Protein AF-A0A7X9BDD6-F1 (afdb_monomer_lite)

Structure (mmCIF, N/CA/C/O backbone):
data_AF-A0A7X9BDD6-F1
#
_entry.id   AF-A0A7X9BDD6-F1
#
loop_
_atom_site.group_PDB
_atom_site.id
_atom_site.type_symbol
_atom_site.label_atom_id
_atom_site.label_alt_id
_atom_site.label_comp_id
_atom_site.label_asym_id
_atom_site.label_entity_id
_atom_site.label_seq_id
_atom_site.pdbx_PDB_ins_code
_atom_site.Cartn_x
_atom_site.Cartn_y
_atom_site.Cartn_z
_atom_site.occupancy
_atom_site.B_iso_or_equiv
_atom_site.auth_seq_id
_atom_site.auth_comp_id
_atom_site.auth_asym_id
_atom_site.auth_atom_id
_atom_site.pdbx_PDB_model_num
ATOM 1 N N . VAL A 1 1 ? -1.526 2.492 -15.739 1.00 77.88 1 VAL A N 1
ATOM 2 C CA . VAL A 1 1 ? -2.868 2.406 -15.113 1.00 77.88 1 VAL A CA 1
ATOM 3 C C . VAL A 1 1 ? -2.660 2.314 -13.604 1.00 77.88 1 VAL A C 1
ATOM 5 O O . VAL A 1 1 ? -1.658 1.711 -13.224 1.00 77.88 1 VAL A O 1
ATOM 8 N N . PRO A 1 2 ? -3.483 2.965 -12.762 1.00 83.81 2 PRO A N 1
ATOM 9 C CA . PRO A 1 2 ? -3.419 2.795 -11.309 1.00 83.81 2 PRO A CA 1
ATOM 10 C C . PRO A 1 2 ? -3.640 1.326 -10.930 1.00 83.81 2 PRO A C 1
ATOM 12 O O . PRO A 1 2 ? -4.537 0.694 -11.487 1.00 83.81 2 PRO A O 1
ATOM 15 N N . VAL A 1 3 ? -2.837 0.779 -10.020 1.00 89.31 3 VAL A N 1
ATOM 16 C CA . VAL A 1 3 ? -3.073 -0.565 -9.490 1.00 89.31 3 VAL A CA 1
ATOM 17 C C . VAL A 1 3 ? -4.317 -0.560 -8.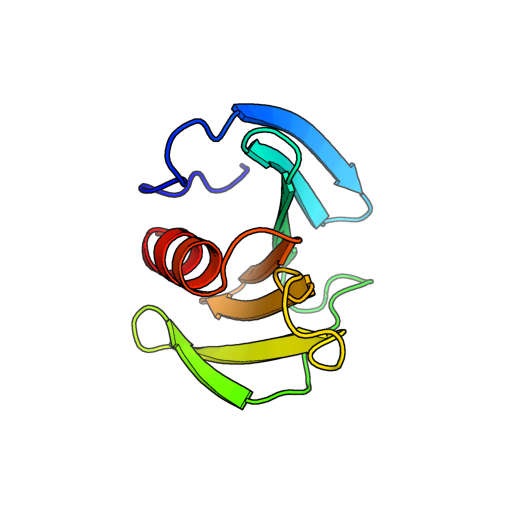612 1.00 89.31 3 VAL A C 1
ATOM 19 O O . VAL A 1 3 ? -4.531 0.378 -7.847 1.00 89.31 3 VAL A O 1
ATOM 22 N N . VAL A 1 4 ? -5.131 -1.606 -8.704 1.00 91.56 4 VAL A N 1
ATOM 23 C CA . VAL A 1 4 ? -6.313 -1.768 -7.855 1.00 91.56 4 VAL A CA 1
ATOM 24 C C . VAL A 1 4 ? -6.025 -2.901 -6.872 1.00 91.56 4 VAL A C 1
ATOM 26 O O . VAL A 1 4 ? -5.797 -4.024 -7.318 1.00 91.56 4 VAL A O 1
ATOM 29 N N . PRO A 1 5 ? -5.985 -2.637 -5.556 1.00 93.25 5 PRO A N 1
ATOM 30 C CA . PRO A 1 5 ? -5.842 -3.692 -4.557 1.00 93.25 5 PRO A CA 1
ATOM 31 C C . PRO A 1 5 ? -7.058 -4.631 -4.563 1.00 93.25 5 PRO A C 1
ATOM 33 O O . PRO A 1 5 ? -8.194 -4.159 -4.608 1.00 93.25 5 PRO A O 1
ATOM 36 N N . ASP A 1 6 ? -6.842 -5.945 -4.433 1.00 96.25 6 ASP A N 1
ATOM 37 C CA . ASP A 1 6 ? -7.942 -6.921 -4.292 1.00 96.25 6 ASP A CA 1
ATOM 38 C C . ASP A 1 6 ? -8.679 -6.791 -2.943 1.00 96.25 6 ASP A C 1
ATOM 40 O O . ASP A 1 6 ? -9.789 -7.296 -2.767 1.00 96.25 6 ASP A O 1
ATOM 44 N N . TYR A 1 7 ? -8.055 -6.132 -1.964 1.00 96.38 7 TYR A N 1
ATOM 45 C CA . TYR A 1 7 ? -8.626 -5.837 -0.659 1.00 96.38 7 TYR A CA 1
ATOM 46 C C . TYR A 1 7 ? -8.505 -4.350 -0.345 1.00 96.38 7 TYR A C 1
ATOM 48 O O . TYR A 1 7 ? -7.426 -3.765 -0.420 1.00 96.38 7 TYR A O 1
ATOM 56 N N . LEU A 1 8 ? -9.604 -3.783 0.143 1.00 96.69 8 LEU A N 1
ATOM 57 C CA . LEU A 1 8 ? -9.626 -2.499 0.829 1.00 96.69 8 LEU A CA 1
ATOM 58 C C . LEU A 1 8 ? -10.280 -2.684 2.206 1.00 96.69 8 LEU A C 1
ATOM 60 O O . LEU A 1 8 ? -11.119 -3.580 2.371 1.00 96.69 8 LEU A O 1
ATOM 64 N N . PRO A 1 9 ? -9.939 -1.847 3.204 1.00 94.25 9 PRO A N 1
ATOM 65 C CA . PRO A 1 9 ? -10.651 -1.824 4.475 1.00 94.25 9 PRO A CA 1
ATOM 66 C C . PRO A 1 9 ? -12.163 -1.691 4.268 1.00 94.25 9 PRO A C 1
ATOM 68 O O . PRO A 1 9 ? -12.630 -1.039 3.331 1.00 94.25 9 PRO A O 1
ATOM 71 N N . SER A 1 10 ? -12.949 -2.299 5.159 1.00 91.69 10 SER A N 1
ATOM 72 C CA . SER A 1 10 ? -14.406 -2.155 5.107 1.00 91.69 10 SER A CA 1
ATOM 73 C C . SER A 1 10 ? -14.787 -0.675 5.138 1.00 91.69 10 SER A C 1
ATOM 75 O O . SER A 1 10 ? -14.249 0.080 5.938 1.00 91.69 10 SER A O 1
ATOM 77 N N . GLN A 1 11 ? -15.727 -0.276 4.277 1.00 92.94 11 GLN A N 1
ATOM 78 C CA . GLN A 1 11 ? -16.170 1.115 4.097 1.00 92.94 11 GLN A CA 1
ATOM 79 C C . GLN A 1 11 ? -15.155 2.068 3.447 1.00 92.94 11 GLN A C 1
ATOM 81 O O . GLN A 1 11 ? -15.472 3.252 3.327 1.00 92.94 11 GLN A O 1
ATOM 86 N N . ALA A 1 12 ? -13.998 1.584 2.986 1.00 95.81 12 ALA A N 1
ATOM 87 C CA . ALA A 1 12 ? -13.089 2.397 2.189 1.00 95.81 12 ALA A CA 1
ATOM 88 C C . ALA A 1 12 ? -13.782 2.898 0.917 1.00 95.81 12 ALA A C 1
ATOM 90 O O . ALA A 1 12 ? -14.409 2.131 0.182 1.00 95.81 12 ALA A O 1
ATOM 91 N N . ARG A 1 13 ? -13.661 4.198 0.658 1.00 96.75 13 ARG A N 1
ATOM 92 C CA . ARG A 1 13 ? -14.181 4.851 -0.545 1.00 96.75 13 ARG A CA 1
ATOM 93 C C . ARG A 1 13 ? -13.056 5.596 -1.229 1.00 96.75 13 ARG A C 1
ATOM 95 O O . ARG A 1 13 ? -12.397 6.401 -0.579 1.00 96.75 13 ARG A O 1
ATOM 102 N N . LEU A 1 14 ? -12.868 5.339 -2.520 1.00 97.00 14 LEU A N 1
ATOM 103 C CA . LEU A 1 14 ? -11.982 6.138 -3.360 1.00 97.00 14 LEU A CA 1
ATOM 104 C C . LEU A 1 14 ? -12.570 7.550 -3.480 1.00 97.00 14 LEU A C 1
ATOM 106 O O . LEU A 1 14 ? -13.722 7.701 -3.888 1.00 97.00 14 LEU A O 1
ATOM 110 N N . ILE A 1 15 ? -11.793 8.555 -3.088 1.00 97.62 15 ILE A N 1
ATOM 111 C CA . ILE A 1 15 ? -12.174 9.968 -3.139 1.00 97.62 15 ILE A CA 1
ATOM 112 C C . ILE A 1 15 ? -11.741 10.571 -4.469 1.00 97.62 15 ILE A C 1
ATOM 114 O O . ILE A 1 15 ? -12.555 11.166 -5.172 1.00 97.62 15 ILE A O 1
ATOM 118 N N . ASP A 1 16 ? -10.479 10.371 -4.833 1.00 96.44 16 ASP A N 1
ATOM 119 C CA . ASP A 1 16 ? -9.917 10.831 -6.093 1.00 96.44 16 ASP A CA 1
ATOM 120 C C . ASP A 1 16 ? -8.697 9.994 -6.513 1.00 96.44 16 ASP A C 1
ATOM 122 O O . ASP A 1 16 ? -8.169 9.152 -5.776 1.00 96.44 16 ASP A O 1
ATOM 126 N N . VAL A 1 17 ? -8.278 10.232 -7.754 1.00 96.75 17 VAL A N 1
ATOM 127 C CA . VAL A 1 17 ? -7.009 9.761 -8.301 1.00 96.75 17 VAL A CA 1
ATOM 128 C C . VAL A 1 17 ? -6.304 10.979 -8.878 1.00 96.75 17 VAL A C 1
ATOM 130 O O . VAL A 1 17 ? -6.905 11.715 -9.662 1.00 96.75 17 VAL A O 1
ATOM 133 N N . THR A 1 18 ? -5.051 11.207 -8.493 1.00 95.25 18 THR A N 1
ATOM 134 C CA . THR A 1 18 ? -4.240 12.329 -8.985 1.00 95.25 18 THR A CA 1
ATOM 135 C C . THR A 1 18 ? -2.930 11.835 -9.594 1.00 95.25 18 THR A C 1
ATOM 137 O O . THR A 1 18 ? -2.435 10.751 -9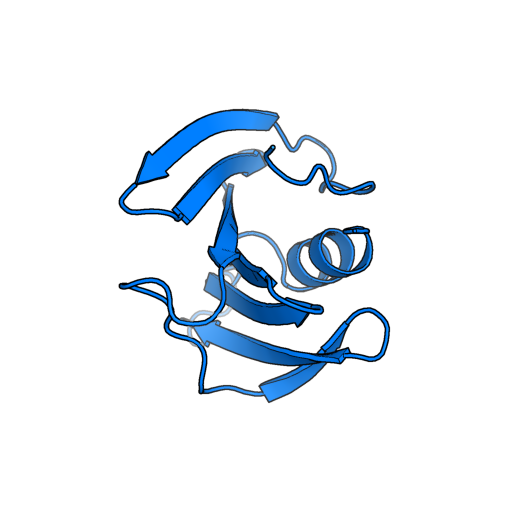.278 1.00 95.25 18 THR A O 1
ATOM 140 N N . TRP A 1 19 ? -2.377 12.627 -10.516 1.00 93.12 19 TRP A N 1
ATOM 141 C CA . TRP A 1 19 ? -1.131 12.333 -11.221 1.00 93.12 19 TRP A CA 1
ATOM 142 C C . TRP A 1 19 ? -0.178 13.505 -11.038 1.00 93.12 19 TRP A C 1
ATOM 144 O O . TRP A 1 19 ? -0.464 14.609 -11.497 1.00 93.12 19 TRP A O 1
ATOM 154 N N . GLU A 1 20 ? 0.968 13.262 -10.415 1.00 88.00 20 GLU A N 1
ATOM 155 C CA . GLU A 1 20 ? 2.004 14.275 -10.219 1.00 88.00 20 GLU A CA 1
ATOM 156 C C . GLU A 1 20 ? 3.354 13.692 -10.612 1.00 88.00 20 GLU A C 1
ATOM 158 O O . GLU A 1 20 ? 3.771 12.677 -10.068 1.00 88.00 20 GLU A O 1
ATOM 163 N N . THR A 1 21 ? 4.052 14.326 -11.557 1.00 83.50 21 THR A N 1
ATOM 164 C CA . THR A 1 21 ? 5.469 14.046 -11.870 1.00 83.50 21 THR A CA 1
ATOM 165 C C . THR A 1 21 ? 5.828 12.546 -11.948 1.00 83.50 21 THR A C 1
ATOM 167 O O . THR A 1 21 ? 6.817 12.093 -11.381 1.00 83.50 21 THR A O 1
ATOM 170 N N . GLY A 1 22 ? 5.020 11.739 -12.647 1.00 86.31 22 GLY A N 1
ATOM 171 C CA . GLY A 1 22 ? 5.273 10.295 -12.810 1.00 86.31 22 GLY A CA 1
ATOM 172 C C . GLY A 1 22 ? 4.855 9.411 -11.625 1.00 86.31 22 GLY A C 1
ATOM 173 O O . GLY A 1 22 ? 5.140 8.212 -11.630 1.00 86.31 22 GLY A O 1
ATOM 174 N N . ILE A 1 23 ? 4.157 9.982 -10.646 1.00 91.75 23 ILE A N 1
ATOM 175 C CA . ILE A 1 23 ? 3.536 9.305 -9.509 1.00 91.75 23 ILE A CA 1
ATOM 176 C C . ILE A 1 23 ? 2.017 9.356 -9.683 1.00 91.75 23 ILE A C 1
ATOM 178 O O . ILE A 1 23 ? 1.451 10.383 -10.060 1.00 91.75 23 ILE A O 1
ATOM 182 N N . VAL A 1 24 ? 1.354 8.235 -9.419 1.00 94.12 24 VAL A N 1
ATOM 183 C CA . VAL A 1 24 ? -0.106 8.159 -9.328 1.00 94.12 24 VAL A CA 1
ATOM 184 C C . VAL A 1 24 ? -0.478 8.020 -7.864 1.00 94.12 24 VAL A C 1
ATOM 186 O O . VAL A 1 24 ? 0.049 7.131 -7.197 1.00 94.12 24 VAL A O 1
ATOM 189 N N . TYR A 1 25 ? -1.410 8.841 -7.392 1.00 95.31 25 TYR A N 1
ATOM 190 C CA . TYR A 1 25 ? -1.991 8.736 -6.059 1.00 95.31 25 TYR A CA 1
ATOM 191 C C . TYR A 1 25 ? -3.454 8.328 -6.152 1.00 95.31 25 TYR A C 1
ATOM 193 O O . TYR A 1 25 ? -4.194 8.833 -6.990 1.00 95.31 25 TYR A O 1
ATOM 201 N N . GLN A 1 26 ? -3.871 7.429 -5.272 1.00 97.38 26 GLN A N 1
ATOM 202 C CA . GLN A 1 26 ? -5.263 7.067 -5.046 1.00 97.38 26 GLN A CA 1
ATOM 203 C C . GLN A 1 26 ? -5.578 7.366 -3.584 1.00 97.38 26 GLN A C 1
ATOM 205 O O . GLN A 1 26 ? -4.981 6.744 -2.700 1.00 97.38 26 GLN A O 1
ATOM 210 N N . ASN A 1 27 ? -6.475 8.316 -3.325 1.00 97.12 27 ASN A N 1
ATOM 211 C CA . ASN A 1 27 ? -6.824 8.71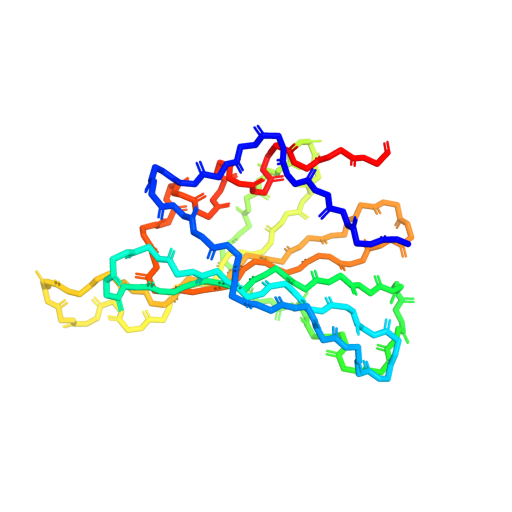5 -1.963 1.00 97.12 27 ASN A CA 1
ATOM 212 C C . ASN A 1 27 ? -8.143 8.070 -1.543 1.00 97.12 27 ASN A C 1
ATOM 214 O O . ASN A 1 27 ? -9.137 8.112 -2.268 1.00 97.12 27 ASN A O 1
ATOM 218 N N . TYR A 1 28 ? -8.152 7.482 -0.355 1.00 97.62 28 TYR A N 1
ATOM 219 C CA . TYR A 1 28 ? -9.271 6.737 0.195 1.00 97.62 28 TYR A CA 1
ATOM 220 C C . TYR A 1 28 ? -9.686 7.291 1.557 1.00 97.62 28 TYR A C 1
ATOM 222 O O . TYR A 1 28 ? -8.849 7.702 2.357 1.00 97.62 28 TYR A O 1
ATOM 230 N N . GLN A 1 29 ? -10.985 7.225 1.843 1.00 96.88 29 GLN A N 1
ATOM 231 C CA . GLN A 1 29 ? -11.570 7.569 3.140 1.00 96.88 29 GLN A CA 1
ATOM 232 C C . GLN A 1 29 ? -12.205 6.329 3.783 1.00 96.88 29 GLN A C 1
ATOM 234 O O . GLN A 1 29 ? -12.940 5.599 3.115 1.00 96.88 29 GLN A O 1
ATOM 239 N N . VAL A 1 30 ? -11.979 6.125 5.083 1.00 94.19 30 VAL A N 1
ATOM 240 C CA . VAL A 1 30 ? -12.591 5.089 5.932 1.00 94.19 30 VAL A CA 1
ATOM 241 C C . VAL A 1 30 ? -13.203 5.773 7.158 1.00 94.19 30 VAL A C 1
ATOM 243 O O . VAL A 1 30 ? -12.546 6.033 8.162 1.00 94.19 30 VAL A O 1
ATOM 246 N N . GLY A 1 31 ? -14.486 6.133 7.079 1.00 91.31 31 GLY A N 1
ATOM 247 C CA . GLY A 1 31 ? -15.124 6.924 8.134 1.00 91.31 31 GLY A CA 1
ATOM 248 C C . GLY A 1 31 ? -14.456 8.296 8.282 1.00 91.31 31 GLY A C 1
ATOM 249 O O . GLY A 1 31 ? -14.551 9.123 7.378 1.00 91.31 31 GLY A O 1
ATOM 250 N N . ARG A 1 32 ? -13.797 8.548 9.420 1.00 90.44 32 ARG A N 1
ATOM 251 C CA . ARG A 1 32 ? -13.037 9.791 9.675 1.00 90.44 32 ARG A CA 1
ATOM 252 C C . ARG A 1 32 ? -11.552 9.683 9.326 1.00 90.44 32 ARG A C 1
ATOM 254 O O . ARG A 1 32 ? -10.909 10.719 9.226 1.00 90.44 32 ARG A O 1
ATOM 261 N N . GLU A 1 33 ? -11.055 8.469 9.133 1.00 92.81 33 GLU A N 1
ATOM 262 C CA . GLU A 1 33 ? -9.663 8.179 8.792 1.00 92.81 33 GLU A CA 1
ATOM 263 C C . GLU A 1 33 ? -9.495 8.138 7.270 1.00 92.81 33 GLU A C 1
ATOM 265 O O . GLU A 1 33 ? -10.458 7.968 6.513 1.00 92.81 33 GLU A O 1
ATOM 270 N N . SER A 1 34 ? -8.262 8.258 6.810 1.00 94.94 34 SER A N 1
ATOM 271 C CA . SER A 1 34 ? -7.892 8.289 5.404 1.00 94.94 34 SER A CA 1
ATOM 272 C C . SER A 1 34 ? -6.624 7.482 5.148 1.00 94.94 34 SER A C 1
ATOM 274 O O . SER A 1 34 ? -5.807 7.222 6.030 1.00 94.94 34 SER A O 1
ATOM 276 N N . PHE A 1 35 ? -6.452 7.044 3.912 1.00 96.44 35 PHE A N 1
ATOM 277 C CA . PHE A 1 35 ? -5.175 6.505 3.476 1.00 96.44 35 PHE A CA 1
ATOM 278 C C . PHE A 1 35 ? -4.981 6.756 1.992 1.00 96.44 35 PHE A C 1
ATOM 280 O O . PHE A 1 35 ? -5.929 6.956 1.233 1.00 96.44 35 PHE A O 1
ATOM 287 N N . ARG A 1 36 ? -3.727 6.729 1.572 1.00 96.81 36 ARG A N 1
ATOM 288 C CA . ARG A 1 36 ? -3.298 6.990 0.213 1.00 96.81 36 ARG A CA 1
ATOM 289 C C . ARG A 1 36 ? -2.450 5.836 -0.273 1.00 96.81 36 ARG A C 1
ATOM 291 O O . ARG A 1 36 ? -1.578 5.357 0.445 1.00 96.81 36 ARG A O 1
ATOM 298 N N . ILE A 1 37 ? -2.695 5.418 -1.507 1.00 96.38 37 ILE A N 1
ATOM 299 C CA . ILE A 1 37 ? -1.817 4.513 -2.244 1.00 96.38 37 ILE A CA 1
ATOM 300 C C . ILE A 1 37 ? -1.103 5.351 -3.292 1.00 96.38 37 ILE A C 1
ATOM 302 O O . ILE A 1 37 ? -1.759 5.947 -4.146 1.00 96.38 37 ILE A O 1
ATOM 306 N N . SER A 1 38 ? 0.222 5.392 -3.242 1.00 95.00 38 SER A N 1
ATOM 307 C CA . SER A 1 38 ? 1.041 5.948 -4.308 1.00 95.00 38 SER A CA 1
ATOM 308 C C . SER A 1 38 ? 1.772 4.843 -5.061 1.00 95.00 38 SER A C 1
ATOM 310 O O . SER A 1 38 ? 2.159 3.819 -4.493 1.00 95.00 38 SER A O 1
ATOM 312 N N . GLN A 1 39 ? 1.938 5.053 -6.363 1.00 93.62 39 GLN A N 1
ATOM 313 C CA . GLN A 1 39 ? 2.741 4.194 -7.223 1.00 93.62 39 GLN A CA 1
ATOM 314 C C . GLN A 1 39 ? 3.578 5.038 -8.180 1.00 93.62 39 GLN A C 1
ATOM 316 O O . GLN A 1 39 ? 3.093 6.011 -8.764 1.00 93.62 39 GLN A O 1
ATOM 321 N N . SER A 1 40 ? 4.827 4.645 -8.386 1.00 92.69 40 SER A N 1
ATOM 322 C CA . SER A 1 40 ? 5.724 5.292 -9.341 1.00 92.69 40 SER A CA 1
ATOM 323 C C . SER A 1 40 ? 6.741 4.303 -9.896 1.00 92.69 40 SER A C 1
ATOM 325 O O . SER A 1 40 ? 6.922 3.206 -9.367 1.00 92.69 40 SER A O 1
ATOM 327 N N . ARG A 1 41 ? 7.409 4.675 -10.989 1.00 90.81 41 ARG A N 1
ATOM 328 C CA . ARG A 1 41 ? 8.586 3.929 -11.445 1.00 90.81 41 ARG A CA 1
ATOM 329 C C . ARG A 1 41 ? 9.732 4.127 -10.458 1.00 90.81 41 ARG A C 1
ATOM 331 O O . ARG A 1 41 ? 9.940 5.235 -9.961 1.00 90.81 41 ARG A O 1
ATOM 338 N N . VAL A 1 42 ? 10.515 3.077 -10.224 1.00 86.12 42 VAL A N 1
ATOM 339 C CA . VAL A 1 42 ? 11.759 3.187 -9.447 1.00 86.12 42 VAL A CA 1
ATOM 340 C C . VAL A 1 42 ? 12.661 4.255 -10.078 1.00 86.12 42 VAL A C 1
ATOM 342 O O . VAL A 1 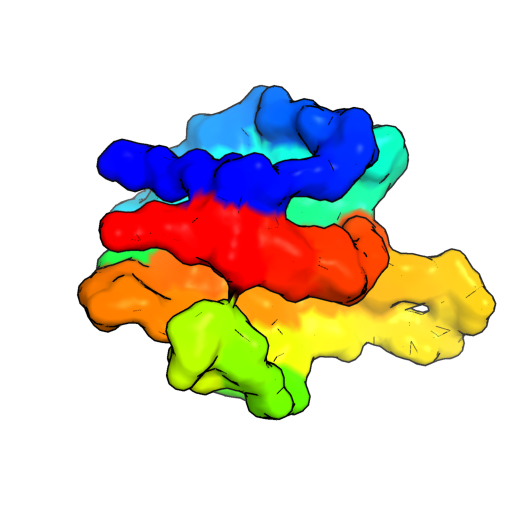42 ? 12.871 4.264 -11.289 1.00 86.12 42 VAL A O 1
ATOM 345 N N . GLY A 1 43 ? 13.175 5.176 -9.259 1.00 75.88 43 GLY A N 1
ATOM 346 C CA . GLY A 1 43 ? 14.009 6.294 -9.718 1.00 75.88 43 GLY A CA 1
ATOM 347 C C . GLY A 1 43 ? 13.240 7.528 -10.205 1.00 75.88 43 GLY A C 1
ATOM 348 O O . GLY A 1 43 ? 13.874 8.512 -10.584 1.00 75.88 43 GLY A O 1
ATOM 349 N N . ALA A 1 44 ? 11.901 7.524 -10.171 1.00 71.56 44 ALA A N 1
ATOM 350 C CA . ALA A 1 44 ? 11.118 8.740 -10.375 1.00 71.56 44 ALA A CA 1
ATOM 351 C C . ALA A 1 44 ? 11.423 9.785 -9.283 1.00 71.56 44 ALA A C 1
ATOM 353 O O . ALA A 1 44 ? 11.641 9.449 -8.115 1.00 71.56 44 ALA A O 1
ATOM 354 N N . ALA A 1 45 ? 11.430 11.067 -9.659 1.00 55.44 45 ALA A N 1
ATOM 355 C CA . ALA A 1 45 ? 11.634 12.162 -8.715 1.00 55.44 45 ALA A CA 1
ATOM 356 C C . ALA A 1 45 ? 10.544 12.135 -7.625 1.00 55.44 45 ALA A C 1
ATOM 358 O O . ALA A 1 45 ? 9.361 12.072 -7.941 1.00 55.44 45 ALA A O 1
ATOM 359 N N . GLY A 1 46 ? 10.944 12.169 -6.349 1.00 53.03 46 GLY A N 1
ATOM 360 C CA . GLY A 1 46 ? 10.023 12.093 -5.203 1.00 53.03 46 GLY A CA 1
ATOM 361 C C . GLY A 1 46 ? 9.861 10.698 -4.582 1.00 53.03 46 GLY A C 1
ATOM 362 O O . GLY A 1 46 ? 9.207 10.572 -3.553 1.00 53.03 46 GLY A O 1
ATOM 363 N N . ALA A 1 47 ? 10.490 9.662 -5.146 1.00 53.78 47 ALA A N 1
ATOM 364 C CA . ALA A 1 47 ? 10.568 8.336 -4.538 1.00 53.78 47 ALA A CA 1
ATOM 365 C C . ALA A 1 47 ? 11.477 8.344 -3.290 1.00 53.78 47 ALA A C 1
ATOM 367 O O . ALA A 1 47 ? 12.696 8.211 -3.396 1.00 53.78 47 ALA A O 1
ATOM 368 N N . SER A 1 48 ? 10.898 8.496 -2.099 1.00 55.84 48 SER A N 1
ATOM 369 C CA . SER A 1 48 ? 11.591 8.309 -0.822 1.00 55.84 48 SER A CA 1
ATOM 370 C C . SER A 1 48 ? 11.079 7.042 -0.134 1.00 55.84 48 SER A C 1
ATOM 372 O O . SER A 1 48 ? 9.880 6.801 -0.038 1.00 55.84 48 SER A O 1
ATOM 374 N N . GLY A 1 49 ? 11.996 6.194 0.327 1.00 55.66 49 GLY A N 1
ATOM 375 C CA . GLY A 1 49 ? 11.621 4.925 0.947 1.00 55.66 49 GLY A CA 1
ATOM 376 C C . GLY A 1 49 ? 12.808 4.191 1.545 1.00 55.66 49 GLY A C 1
ATOM 377 O O . GLY A 1 49 ? 13.157 3.114 1.076 1.00 55.66 49 GLY A O 1
ATOM 378 N N . GLN A 1 50 ? 13.467 4.775 2.550 1.00 57.88 50 GLN A N 1
ATOM 379 C CA . GLN A 1 50 ? 14.477 4.071 3.348 1.00 57.88 50 GLN A CA 1
ATOM 380 C C . GLN A 1 50 ? 14.394 4.504 4.821 1.00 57.88 50 GLN A C 1
ATOM 382 O O . GLN A 1 50 ? 14.862 5.576 5.188 1.00 57.88 50 GLN A O 1
ATOM 387 N N . GLY A 1 51 ? 13.780 3.664 5.662 1.00 70.19 51 GLY A N 1
ATOM 388 C CA . GLY A 1 51 ? 13.670 3.859 7.115 1.00 70.19 51 GLY A CA 1
ATOM 389 C C . GLY A 1 51 ? 12.546 3.015 7.732 1.00 70.19 51 GLY A C 1
ATOM 390 O O . GLY A 1 51 ? 11.574 2.712 7.051 1.00 70.19 51 GLY A O 1
ATOM 391 N N . GLY A 1 52 ? 12.674 2.610 9.001 1.00 82.00 52 GLY A N 1
ATOM 392 C CA . GLY A 1 52 ? 11.623 1.883 9.738 1.00 82.00 52 GLY A CA 1
ATOM 393 C C . GLY A 1 52 ? 11.841 0.373 9.922 1.00 82.00 52 GLY A C 1
ATOM 394 O O . GLY A 1 52 ? 12.895 -0.178 9.600 1.00 82.00 52 GLY A O 1
ATOM 395 N N . GLN A 1 53 ? 10.831 -0.298 10.486 1.00 90.75 53 GLN A N 1
ATOM 396 C CA . GLN A 1 53 ? 10.818 -1.744 10.707 1.00 90.75 53 GLN A CA 1
ATOM 397 C C . GLN A 1 53 ? 10.743 -2.480 9.365 1.00 90.75 53 GLN A C 1
ATOM 399 O O . GLN A 1 53 ? 9.875 -2.202 8.542 1.00 90.75 53 GLN A O 1
ATOM 404 N N . ILE A 1 54 ? 11.610 -3.471 9.163 1.00 93.50 54 ILE A N 1
ATOM 405 C CA . ILE A 1 54 ? 11.547 -4.339 7.984 1.00 93.50 54 ILE A CA 1
ATOM 406 C C . ILE A 1 54 ? 10.459 -5.399 8.187 1.00 93.50 54 ILE A C 1
ATOM 408 O O . ILE A 1 54 ? 10.474 -6.121 9.186 1.00 93.50 54 ILE A O 1
ATOM 412 N N . ILE A 1 55 ? 9.551 -5.516 7.217 1.00 94.69 55 ILE A N 1
ATOM 413 C CA . ILE A 1 55 ? 8.566 -6.601 7.103 1.00 94.69 55 ILE A CA 1
ATOM 414 C C . ILE A 1 55 ? 8.595 -7.188 5.682 1.00 94.69 55 ILE A C 1
ATOM 416 O O . ILE A 1 55 ? 9.332 -6.701 4.825 1.00 94.69 55 ILE A O 1
ATOM 420 N N . TYR A 1 56 ? 7.798 -8.227 5.422 1.00 94.19 56 TYR A N 1
ATOM 421 C CA . TYR A 1 56 ? 7.662 -8.821 4.090 1.00 94.19 56 TYR A CA 1
ATOM 422 C C . TYR A 1 56 ? 6.221 -8.718 3.594 1.00 94.19 56 TYR A C 1
ATOM 424 O O . TYR A 1 56 ? 5.298 -9.132 4.294 1.00 94.19 56 TYR A O 1
ATOM 432 N N . ILE A 1 57 ? 6.045 -8.192 2.382 1.00 93.81 57 ILE A N 1
ATOM 433 C CA . ILE A 1 57 ? 4.769 -8.113 1.663 1.00 93.81 57 ILE A CA 1
ATOM 434 C C . ILE A 1 57 ? 4.924 -8.931 0.387 1.00 93.81 57 ILE A C 1
ATOM 436 O O . ILE A 1 57 ? 5.808 -8.651 -0.418 1.00 93.81 57 ILE A O 1
ATOM 440 N N . ASN A 1 58 ? 4.109 -9.976 0.222 1.00 91.06 58 ASN A N 1
ATOM 441 C CA . ASN A 1 58 ? 4.165 -10.878 -0.938 1.00 91.06 58 ASN A CA 1
ATOM 442 C C . ASN A 1 58 ? 5.580 -11.423 -1.230 1.00 91.06 58 ASN A C 1
ATOM 444 O O . ASN A 1 58 ? 5.988 -11.560 -2.377 1.00 91.06 58 ASN A O 1
ATOM 448 N N . GLY A 1 59 ? 6.350 -11.715 -0.175 1.00 91.50 59 GLY A N 1
ATOM 449 C CA . GLY A 1 59 ? 7.729 -12.209 -0.280 1.00 91.50 59 GLY A CA 1
ATOM 450 C C . GLY A 1 59 ? 8.785 -11.130 -0.541 1.00 91.50 59 GLY A C 1
ATOM 451 O O . GLY A 1 59 ? 9.974 -11.439 -0.513 1.00 91.50 59 GLY A O 1
ATOM 452 N N . VAL A 1 60 ? 8.388 -9.867 -0.723 1.00 92.31 60 VAL A N 1
ATOM 453 C CA . VAL A 1 60 ? 9.304 -8.750 -0.963 1.00 92.31 60 VAL A CA 1
ATOM 454 C C . VAL A 1 60 ? 9.517 -7.927 0.300 1.00 92.31 60 VAL A C 1
ATOM 456 O O . VAL A 1 60 ? 8.610 -7.732 1.111 1.00 92.31 60 VAL A O 1
ATOM 459 N N . LYS A 1 61 ? 10.750 -7.450 0.479 1.00 93.12 61 LYS A N 1
ATOM 460 C CA . LYS A 1 61 ? 11.138 -6.599 1.601 1.00 93.12 61 LYS A CA 1
ATOM 461 C C . LYS A 1 61 ? 10.385 -5.267 1.542 1.00 93.12 61 LYS A C 1
ATOM 463 O O . LYS A 1 61 ? 10.465 -4.552 0.547 1.00 93.12 61 LYS A O 1
ATOM 468 N N . ALA A 1 62 ? 9.727 -4.923 2.641 1.00 93.75 62 ALA A N 1
ATOM 469 C CA . ALA A 1 62 ? 9.005 -3.674 2.819 1.00 93.75 62 ALA A CA 1
ATOM 470 C C . ALA A 1 62 ? 9.480 -2.940 4.079 1.00 93.75 62 ALA A C 1
ATOM 472 O O . ALA A 1 62 ? 9.934 -3.557 5.048 1.00 93.75 62 ALA A O 1
ATOM 473 N N . TYR A 1 63 ? 9.359 -1.619 4.059 1.00 93.75 63 TYR A N 1
ATOM 474 C CA . TYR A 1 63 ? 9.757 -0.719 5.133 1.00 93.75 63 TYR A CA 1
ATOM 475 C C . TYR A 1 63 ? 8.509 -0.107 5.765 1.00 93.75 63 TYR A C 1
ATOM 477 O O . TYR A 1 63 ? 7.732 0.559 5.083 1.00 93.75 63 TYR A O 1
ATOM 485 N N . LEU A 1 64 ? 8.312 -0.368 7.056 1.00 92.75 64 LEU A N 1
ATOM 486 C CA . LEU A 1 64 ? 7.170 0.087 7.840 1.00 92.75 64 LEU A CA 1
ATOM 487 C C . LEU A 1 64 ? 7.610 1.156 8.844 1.00 92.75 64 LEU A C 1
ATOM 489 O O . LEU A 1 64 ? 8.406 0.886 9.746 1.00 92.75 64 LEU A O 1
ATOM 493 N N . VAL A 1 65 ? 7.038 2.347 8.729 1.00 91.50 65 VAL A N 1
ATOM 494 C CA . VAL A 1 65 ? 7.195 3.454 9.675 1.00 91.50 65 VAL A CA 1
ATOM 495 C C . VAL A 1 65 ? 5.850 3.706 10.345 1.00 91.50 65 VAL A C 1
ATOM 497 O O . VAL A 1 65 ? 4.809 3.653 9.696 1.00 91.50 65 VAL A O 1
ATOM 500 N N . ILE A 1 66 ? 5.868 3.942 11.655 1.00 88.69 66 ILE A N 1
ATOM 501 C CA . ILE A 1 66 ? 4.679 4.318 12.420 1.00 88.69 66 ILE A CA 1
ATOM 502 C C . ILE A 1 66 ? 5.038 5.563 13.222 1.00 88.69 66 ILE A C 1
ATOM 504 O O . ILE A 1 66 ? 5.889 5.508 14.110 1.00 88.69 66 ILE A O 1
ATOM 508 N N . GLU A 1 67 ? 4.389 6.672 12.905 1.00 85.44 67 GLU A N 1
ATOM 509 C CA . GLU A 1 67 ? 4.555 7.950 13.586 1.00 85.44 67 GLU A CA 1
ATOM 510 C C . GLU A 1 67 ? 3.507 8.112 14.702 1.00 85.44 67 GLU A C 1
ATOM 512 O O . GLU A 1 67 ? 2.456 7.468 14.700 1.00 85.44 67 GLU A O 1
ATOM 517 N N . ASN A 1 68 ? 3.789 8.987 15.673 1.00 69.56 68 ASN A N 1
ATOM 518 C CA . ASN A 1 68 ? 2.862 9.386 16.745 1.00 69.56 68 ASN A CA 1
ATOM 519 C C . ASN A 1 68 ? 2.393 8.278 17.715 1.00 69.56 68 ASN A C 1
ATOM 521 O O . ASN A 1 68 ? 1.319 8.387 18.300 1.00 69.56 68 ASN A O 1
ATOM 525 N N . GLN A 1 69 ? 3.220 7.265 18.009 1.00 60.50 69 GLN A N 1
ATOM 526 C CA . GLN A 1 69 ? 2.903 6.217 19.008 1.00 60.50 69 GLN A CA 1
ATOM 527 C C . GLN A 1 69 ? 2.794 6.707 20.479 1.00 60.50 69 GLN A C 1
ATOM 529 O O . GLN A 1 69 ? 2.689 5.896 21.395 1.00 60.50 69 GLN A O 1
ATOM 534 N N . GLY A 1 70 ? 2.846 8.018 20.738 1.00 47.53 70 GLY A N 1
ATOM 535 C CA . GLY A 1 70 ? 2.977 8.597 22.082 1.00 47.53 70 GLY A CA 1
ATOM 536 C C . GLY A 1 70 ? 1.673 8.882 22.836 1.00 47.53 70 GLY A C 1
ATOM 537 O O . GLY A 1 70 ? 1.733 9.196 24.022 1.00 47.53 70 GLY A O 1
ATOM 538 N N . VAL A 1 71 ? 0.501 8.787 22.198 1.00 47.84 71 VAL A N 1
ATOM 539 C CA . VAL A 1 71 ? -0.788 9.092 22.843 1.00 47.84 71 VAL A CA 1
ATOM 540 C C . VAL A 1 71 ? -1.676 7.857 22.777 1.00 47.84 71 VAL A C 1
ATOM 542 O O . VAL A 1 71 ? -2.001 7.381 21.695 1.00 47.84 71 VAL A O 1
ATOM 545 N N . ALA A 1 72 ? -2.050 7.332 23.945 1.00 46.25 72 ALA A N 1
ATOM 546 C CA . ALA A 1 72 ? -2.601 5.992 24.180 1.00 46.25 72 ALA A CA 1
ATOM 547 C C . ALA A 1 72 ? -3.968 5.661 23.528 1.00 46.25 72 ALA A C 1
ATOM 549 O O . ALA A 1 72 ? -4.661 4.765 24.000 1.00 46.25 72 ALA A O 1
ATOM 550 N N . GLN A 1 73 ? -4.387 6.360 22.472 1.00 48.50 73 GLN A N 1
ATOM 551 C CA . GLN A 1 73 ? -5.696 6.180 21.837 1.00 48.50 73 GLN A CA 1
ATOM 552 C C . GLN A 1 73 ? -5.775 6.591 20.357 1.00 48.50 73 GLN A C 1
ATOM 554 O O . GLN A 1 73 ? -6.860 6.511 19.787 1.00 48.50 73 GLN A O 1
ATOM 559 N N . GLN A 1 74 ? -4.680 7.020 19.721 1.00 54.84 74 GLN A N 1
ATOM 560 C CA . GLN A 1 74 ? -4.692 7.359 18.293 1.00 54.84 74 GLN A CA 1
ATOM 561 C C . GLN A 1 74 ? -4.045 6.249 17.466 1.00 54.84 74 GLN A C 1
ATOM 563 O O . GLN A 1 74 ? -2.955 5.773 17.791 1.00 54.84 74 GLN A O 1
ATOM 568 N N . SER A 1 75 ? -4.724 5.845 16.391 1.00 62.78 75 SER A N 1
ATOM 569 C CA . SER A 1 75 ? -4.132 5.109 15.277 1.00 62.78 75 SER A CA 1
ATOM 570 C C . SER A 1 75 ? -2.897 5.900 14.825 1.00 62.78 75 SER A C 1
ATOM 572 O O . SER A 1 75 ? -3.023 7.029 14.356 1.00 62.78 75 SER A O 1
ATOM 574 N N . GLY A 1 76 ? -1.689 5.379 15.053 1.00 76.50 76 GLY A N 1
ATOM 575 C CA . GLY A 1 76 ? -0.473 6.049 14.588 1.00 76.50 76 GLY A CA 1
ATOM 576 C C . GLY A 1 76 ? -0.482 6.165 13.062 1.00 76.50 76 GLY A C 1
ATOM 577 O O . GLY A 1 76 ? -0.922 5.232 12.383 1.00 76.50 76 GLY A O 1
ATOM 578 N N . TYR A 1 77 ? 0.015 7.282 12.522 1.00 89.12 77 TYR A N 1
ATOM 579 C CA . TYR A 1 77 ? 0.135 7.449 11.072 1.00 89.12 77 TYR A CA 1
ATOM 580 C C . TYR A 1 77 ? 1.147 6.424 10.558 1.00 89.12 77 TYR A C 1
ATOM 582 O O . TYR A 1 77 ? 2.305 6.403 10.979 1.00 89.12 77 TYR A O 1
ATOM 590 N N . THR A 1 78 ? 0.679 5.507 9.721 1.00 92.50 78 THR A N 1
ATOM 591 C CA . THR A 1 78 ? 1.458 4.364 9.254 1.00 92.50 78 THR A CA 1
ATOM 592 C C . THR A 1 78 ? 1.860 4.599 7.815 1.00 92.50 78 THR A C 1
ATOM 594 O O . THR A 1 78 ? 0.994 4.853 6.990 1.00 92.50 78 THR A O 1
ATOM 597 N N . THR A 1 79 ? 3.140 4.424 7.504 1.00 94.44 79 THR A N 1
ATOM 598 C CA . THR A 1 79 ? 3.674 4.438 6.139 1.00 94.44 79 THR A CA 1
ATOM 599 C C . THR A 1 79 ? 4.331 3.094 5.853 1.00 94.44 79 THR A C 1
ATOM 601 O O . THR A 1 79 ? 5.200 2.640 6.596 1.00 94.44 79 THR A O 1
ATOM 604 N N . LEU A 1 80 ? 3.923 2.447 4.767 1.00 95.00 80 LEU A N 1
ATOM 605 C CA . LEU A 1 80 ? 4.469 1.187 4.281 1.00 95.00 80 LEU A CA 1
ATOM 606 C C . LEU A 1 80 ? 4.963 1.374 2.850 1.00 95.00 80 LEU A C 1
ATOM 608 O O . LEU A 1 80 ? 4.164 1.658 1.964 1.00 95.00 80 LEU A O 1
ATOM 612 N N . CYS A 1 81 ? 6.258 1.173 2.623 1.00 94.81 81 CYS A N 1
ATOM 613 C CA . CYS A 1 81 ? 6.878 1.317 1.309 1.00 94.81 81 CYS A CA 1
ATOM 614 C C . CYS A 1 81 ? 7.557 0.017 0.870 1.00 94.81 81 CYS A C 1
ATOM 616 O O . CYS A 1 81 ? 8.271 -0.613 1.656 1.00 94.81 81 CYS A O 1
ATOM 618 N N . TRP A 1 82 ? 7.352 -0.391 -0.380 1.00 93.50 82 TRP A N 1
ATOM 619 C CA . TRP A 1 82 ? 8.041 -1.537 -0.968 1.00 93.50 82 TRP A CA 1
ATOM 620 C C . TRP A 1 82 ? 8.195 -1.373 -2.475 1.00 93.50 82 TRP A C 1
ATOM 622 O O . TRP A 1 82 ? 7.421 -0.684 -3.137 1.00 93.50 82 TRP A O 1
ATOM 632 N N . GLN A 1 83 ? 9.209 -2.036 -3.015 1.00 91.88 83 GLN A N 1
ATOM 633 C CA . GLN A 1 83 ? 9.406 -2.151 -4.451 1.00 91.88 83 GLN A CA 1
ATOM 634 C C . GLN A 1 83 ? 8.879 -3.507 -4.913 1.00 91.88 83 GLN A C 1
ATOM 636 O O . GLN A 1 83 ? 9.132 -4.510 -4.254 1.00 91.88 83 GLN A O 1
ATOM 641 N N . LEU A 1 84 ? 8.177 -3.552 -6.039 1.00 89.69 84 LEU A N 1
ATOM 642 C CA . LEU A 1 84 ? 7.804 -4.785 -6.725 1.00 89.69 84 LEU A CA 1
ATOM 643 C C . LEU A 1 84 ? 8.123 -4.599 -8.212 1.00 89.69 84 LEU A C 1
ATOM 645 O O . LEU A 1 84 ? 7.577 -3.710 -8.865 1.00 89.69 84 LEU A O 1
ATOM 649 N N . ASP A 1 85 ? 9.072 -5.390 -8.711 1.00 88.56 85 ASP A N 1
ATOM 650 C CA . ASP A 1 85 ? 9.691 -5.226 -10.029 1.00 88.56 85 ASP A CA 1
ATOM 651 C C . ASP A 1 85 ? 10.219 -3.793 -10.260 1.00 88.56 85 ASP A C 1
ATOM 653 O O . ASP A 1 85 ? 11.088 -3.307 -9.529 1.00 88.56 85 ASP A O 1
ATOM 657 N N . GLU A 1 86 ? 9.703 -3.110 -11.281 1.00 90.62 86 GLU A N 1
ATOM 658 C CA . GLU A 1 86 ? 10.048 -1.739 -11.682 1.00 90.62 86 GLU A CA 1
ATOM 659 C C . GLU A 1 86 ? 9.168 -0.661 -11.019 1.00 90.62 86 GLU A C 1
ATOM 661 O O . GLU A 1 86 ? 9.273 0.527 -11.349 1.00 90.62 86 GLU A O 1
ATOM 666 N N . TRP A 1 87 ? 8.304 -1.055 -10.081 1.00 91.50 87 TRP A N 1
ATOM 667 C CA . TRP A 1 87 ? 7.381 -0.165 -9.385 1.00 91.50 87 TRP A CA 1
ATOM 668 C C . TRP A 1 87 ? 7.763 0.020 -7.920 1.00 91.50 87 TRP A C 1
ATOM 670 O O . TRP A 1 87 ? 8.077 -0.935 -7.212 1.00 91.50 87 TRP A O 1
ATOM 680 N N . LEU A 1 88 ? 7.684 1.262 -7.456 1.00 92.38 88 LEU A N 1
ATOM 681 C CA . LEU A 1 88 ? 7.711 1.618 -6.047 1.00 92.38 88 LEU A CA 1
ATOM 682 C C . LEU A 1 88 ? 6.283 1.912 -5.594 1.00 92.38 88 LEU A C 1
ATOM 684 O O . LEU A 1 88 ? 5.598 2.732 -6.210 1.00 92.38 88 LEU A O 1
ATOM 688 N N . PHE A 1 89 ? 5.858 1.265 -4.515 1.00 94.44 89 PHE A N 1
ATOM 689 C CA . PHE A 1 89 ? 4.573 1.500 -3.874 1.00 94.44 89 PHE A CA 1
ATOM 690 C C . PHE A 1 89 ? 4.775 2.085 -2.491 1.00 94.44 89 PHE A C 1
ATOM 692 O O . PHE A 1 89 ? 5.655 1.652 -1.742 1.00 94.44 89 PHE A O 1
ATOM 699 N N . THR A 1 90 ? 3.887 3.004 -2.134 1.00 94.81 90 THR A N 1
ATOM 700 C CA . THR A 1 90 ? 3.721 3.447 -0.756 1.00 94.81 90 THR A CA 1
ATOM 701 C C . THR A 1 90 ? 2.242 3.429 -0.410 1.00 94.81 90 THR A C 1
ATOM 703 O O . THR A 1 90 ? 1.418 3.945 -1.161 1.00 94.81 90 THR A O 1
ATOM 706 N N . ILE A 1 91 ? 1.895 2.837 0.730 1.00 96.00 91 ILE A N 1
ATOM 707 C CA . ILE A 1 91 ? 0.590 3.032 1.356 1.00 96.00 91 ILE A CA 1
ATOM 708 C C . ILE A 1 91 ? 0.815 3.757 2.667 1.00 96.00 91 ILE A C 1
ATOM 710 O O . ILE A 1 91 ? 1.598 3.304 3.500 1.00 96.00 91 ILE A O 1
ATOM 714 N N . GLU A 1 92 ? 0.119 4.865 2.853 1.00 95.00 92 GLU A N 1
ATOM 715 C CA . GLU A 1 92 ? 0.222 5.659 4.067 1.00 95.00 92 GLU A CA 1
ATOM 716 C C . GLU A 1 92 ? -1.129 6.185 4.528 1.00 95.00 92 GLU A C 1
ATOM 718 O O . GLU A 1 92 ? -2.015 6.405 3.707 1.00 95.00 92 GLU A O 1
ATOM 723 N N . GLY A 1 93 ? -1.305 6.373 5.830 1.00 94.44 93 GLY A N 1
ATOM 724 C CA . GLY A 1 93 ? -2.551 6.901 6.370 1.00 94.44 93 GLY A CA 1
ATOM 725 C C . GLY A 1 93 ? -2.702 6.696 7.866 1.00 94.44 93 GLY A C 1
ATOM 726 O O . GLY A 1 93 ? -1.849 6.110 8.532 1.00 94.44 93 GLY A O 1
ATOM 727 N N . ASP A 1 94 ? -3.830 7.164 8.380 1.00 92.94 94 ASP A N 1
ATOM 728 C CA . ASP A 1 94 ? -4.226 7.100 9.786 1.00 92.94 94 ASP A CA 1
ATOM 729 C C . ASP A 1 94 ? -5.198 5.946 10.086 1.00 92.94 94 ASP A C 1
ATOM 731 O O . ASP A 1 94 ? -5.775 5.879 11.166 1.00 92.94 94 ASP A O 1
ATOM 735 N N . ILE A 1 95 ? -5.347 4.993 9.162 1.00 92.44 95 ILE A N 1
ATOM 736 C CA . ILE A 1 95 ? -6.057 3.732 9.421 1.00 92.44 95 ILE A CA 1
ATOM 737 C C . ILE A 1 95 ? -5.170 2.743 10.208 1.00 92.44 95 ILE A C 1
ATOM 739 O O . ILE A 1 95 ? -3.939 2.843 10.181 1.00 92.44 95 ILE A O 1
ATOM 743 N N . PRO A 1 96 ? -5.746 1.708 10.852 1.00 91.44 96 PRO A N 1
ATOM 744 C CA . PRO A 1 96 ? -4.965 0.691 11.550 1.00 91.44 96 PRO A CA 1
ATOM 745 C C . PRO A 1 96 ? -3.893 0.034 10.669 1.00 91.44 96 PRO A C 1
ATOM 747 O O . PRO A 1 96 ? -4.157 -0.3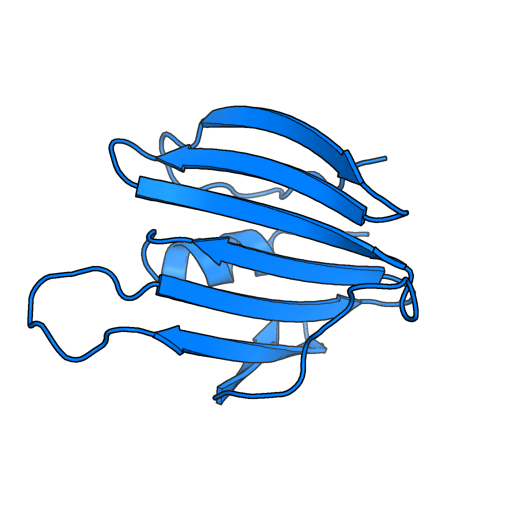58 9.529 1.00 91.44 96 PRO A O 1
ATOM 750 N N . ARG A 1 97 ? -2.704 -0.193 11.248 1.00 92.25 97 ARG A N 1
ATOM 751 C CA . ARG A 1 97 ? -1.554 -0.873 10.615 1.00 92.25 97 ARG A CA 1
ATOM 752 C C . ARG A 1 97 ? -1.953 -2.134 9.841 1.00 92.25 97 ARG A C 1
ATOM 754 O O . ARG A 1 97 ? -1.452 -2.380 8.747 1.00 92.25 97 ARG A O 1
ATOM 761 N N . GLU A 1 98 ? -2.826 -2.959 10.413 1.00 93.31 98 GLU A N 1
ATOM 762 C CA . GLU A 1 98 ? -3.282 -4.204 9.785 1.00 93.31 98 GLU A CA 1
ATOM 763 C C . GLU A 1 98 ? -4.052 -3.952 8.483 1.00 93.31 98 GLU A C 1
ATOM 765 O O . GLU A 1 98 ? -3.884 -4.695 7.516 1.00 93.31 98 GLU A O 1
ATOM 770 N N . GLY A 1 99 ? -4.840 -2.874 8.424 1.00 94.81 99 GLY A N 1
ATOM 771 C CA . GLY A 1 99 ? -5.526 -2.431 7.212 1.00 94.81 99 GLY A CA 1
ATOM 772 C C . GLY A 1 99 ? -4.544 -2.065 6.101 1.00 94.81 99 GLY A C 1
ATOM 773 O O . GLY A 1 99 ? -4.716 -2.515 4.967 1.00 94.81 99 GLY A O 1
ATOM 774 N N . ILE A 1 100 ? -3.477 -1.333 6.439 1.00 95.88 100 ILE A N 1
ATOM 775 C CA . ILE A 1 100 ? -2.397 -0.969 5.506 1.00 95.88 100 ILE A CA 1
ATOM 776 C C . ILE A 1 100 ? -1.699 -2.224 4.965 1.00 95.88 100 ILE A C 1
ATOM 778 O O . ILE A 1 100 ? -1.607 -2.408 3.752 1.00 95.88 100 ILE A O 1
ATOM 782 N N . ILE A 1 101 ? -1.259 -3.126 5.851 1.00 95.88 101 ILE A N 1
ATOM 783 C CA . ILE A 1 101 ? -0.535 -4.351 5.469 1.00 95.88 101 ILE A CA 1
ATOM 784 C C . ILE A 1 101 ? -1.403 -5.255 4.589 1.00 95.88 101 ILE A C 1
ATOM 786 O O . ILE A 1 101 ? -0.924 -5.790 3.586 1.00 95.88 101 ILE A O 1
ATOM 790 N N . ARG A 1 102 ? -2.683 -5.427 4.934 1.00 97.12 102 ARG A N 1
ATOM 791 C CA . ARG A 1 102 ? -3.595 -6.284 4.169 1.00 97.12 102 ARG A CA 1
ATOM 792 C C . ARG A 1 102 ? -3.926 -5.694 2.798 1.00 97.12 102 ARG A C 1
ATOM 794 O O . ARG A 1 102 ? -3.980 -6.445 1.829 1.00 97.12 102 ARG A O 1
ATOM 801 N N . THR A 1 103 ? -4.067 -4.370 2.704 1.00 97.12 103 THR A N 1
ATOM 802 C CA . THR A 1 103 ? -4.218 -3.661 1.420 1.00 97.12 103 THR A CA 1
ATOM 803 C C . THR A 1 103 ? -2.979 -3.869 0.553 1.00 97.12 103 THR A C 1
ATOM 805 O O . THR A 1 103 ? -3.104 -4.339 -0.575 1.00 97.12 103 THR A O 1
ATOM 808 N N . ALA A 1 104 ? -1.781 -3.644 1.101 1.00 96.44 104 ALA A N 1
ATOM 809 C CA . ALA A 1 104 ? -0.516 -3.853 0.395 1.00 96.44 104 ALA A CA 1
ATOM 810 C C . ALA A 1 104 ? -0.345 -5.295 -0.106 1.00 96.44 104 ALA A C 1
ATOM 812 O O . ALA A 1 104 ? 0.018 -5.522 -1.255 1.00 96.44 104 ALA A O 1
ATOM 813 N N . SER A 1 105 ? -0.676 -6.279 0.733 1.00 96.38 105 SER A N 1
ATOM 814 C CA . SER A 1 105 ? -0.547 -7.705 0.3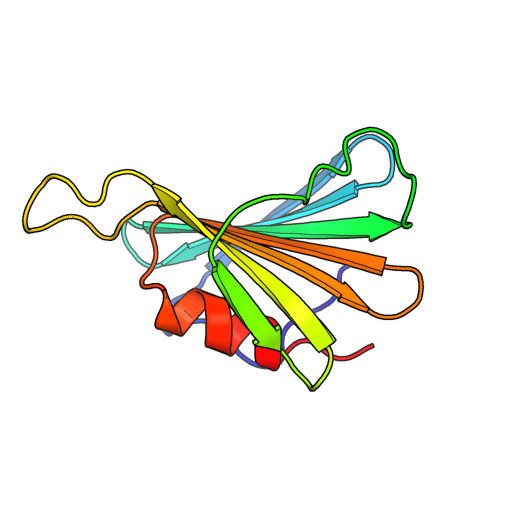95 1.00 96.38 105 SER A CA 1
ATOM 815 C C . SER A 1 105 ? -1.525 -8.152 -0.696 1.00 96.38 105 SER A C 1
ATOM 817 O O . SER A 1 105 ? -1.319 -9.176 -1.338 1.00 96.38 105 SER A O 1
ATOM 819 N N . SER A 1 106 ? -2.590 -7.387 -0.929 1.00 96.19 106 SER A N 1
ATOM 820 C CA . SER A 1 106 ? -3.589 -7.674 -1.960 1.00 96.19 106 SER A CA 1
ATOM 821 C C . SER A 1 106 ? -3.266 -7.072 -3.330 1.00 96.19 106 SER A C 1
ATOM 823 O O . SER A 1 106 ? -3.979 -7.336 -4.295 1.00 96.19 106 SER A O 1
ATOM 825 N N . ILE A 1 107 ? -2.208 -6.262 -3.423 1.00 94.12 107 ILE A N 1
ATOM 826 C CA . ILE A 1 107 ? -1.753 -5.675 -4.682 1.00 94.12 107 ILE A CA 1
ATOM 827 C C . ILE A 1 107 ? -1.009 -6.735 -5.500 1.00 94.12 107 ILE A C 1
ATOM 829 O O . ILE A 1 107 ? -0.097 -7.401 -5.003 1.00 94.12 107 ILE A O 1
ATOM 833 N N . LYS A 1 108 ? -1.401 -6.860 -6.770 1.00 86.25 108 LYS A N 1
ATOM 834 C CA . LYS A 1 108 ? -0.807 -7.749 -7.775 1.00 86.25 108 LYS A CA 1
ATOM 835 C C . LYS A 1 108 ? -0.424 -6.931 -9.009 1.00 86.25 108 LYS A C 1
ATOM 837 O O . LYS A 1 108 ? -1.112 -5.960 -9.327 1.00 86.25 108 LYS A O 1
ATOM 842 N N . ILE A 1 109 ? 0.662 -7.324 -9.672 1.00 79.19 109 ILE A N 1
ATOM 843 C CA . ILE A 1 109 ? 1.145 -6.757 -10.943 1.00 79.19 109 ILE A CA 1
ATOM 844 C C . ILE A 1 109 ? 1.089 -7.846 -12.006 1.00 79.19 109 ILE A C 1
ATOM 846 O O . ILE A 1 109 ? 1.363 -9.012 -11.641 1.00 79.19 109 ILE A O 1
#

pLDDT: mean 87.24, std 13.6, range [46.25, 97.62]

Sequence (109 aa):
VPVVPDYLPSQARLIDVTWETGIVYQNYQVGRESFRISQSRVGAAGASGQGGQIIYINGVKAYLVIENQGVAQQSGYTTLCWQLDEWLFTIEGDIPREGIIRTASSIKI

Foldseek 3Di:
DDFDFPDAPPQWDFPDWDDDQQKIKTKIDDPPKIKIKIKGFPPGPPDDADDADWDDAPNFTKHKDFADPPDPDFQTWIWIWTDDVRMIMIMTIRDHPVRSRNRRNRTDD

Radius of gyration: 13.25 Å; chains: 1; bounding box: 31×26×39 Å

Secondary structure (DSSP, 8-state):
-----S---TT-EEEEEEEETTEEEEEEEETTEEEEEEEEETT-TT-----SEEEEETTEEEEEEEE-TTSTTS--EEEEEEEETTEEEEEEESS-HHHHHHHHHT---